Protein AF-A0A392PMH9-F1 (afdb_monomer_lite)

Foldseek 3Di:
DDPPVVLVVCVVVVDQWDWDADPVRDTWIWGWDFDVVVTDIDGDPRPVVVCVVNVPDDPPDDDDDDDD

InterPro domains: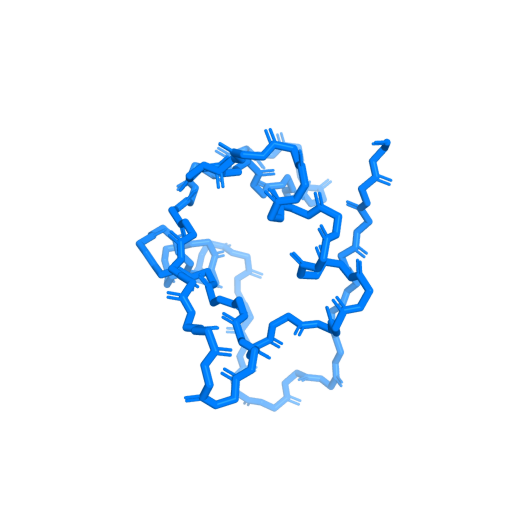
  IPR015300 DNA-binding pseudobarrel domain superfamily [SSF101936] (3-60)

Organism: NCBI:txid97028

Structure (mmCIF, N/CA/C/O backbone):
data_AF-A0A392PMH9-F1
#
_entry.id   AF-A0A392PMH9-F1
#
loop_
_atom_site.group_PDB
_atom_site.id
_atom_site.type_symbol
_atom_site.l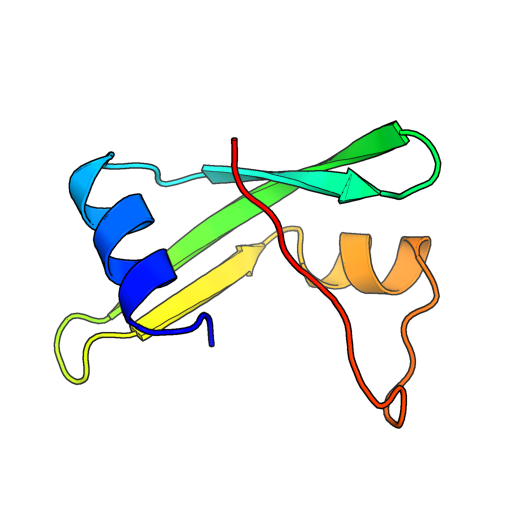abel_atom_id
_atom_site.label_alt_id
_atom_site.label_comp_id
_atom_site.label_asym_id
_atom_site.label_entity_id
_atom_site.label_seq_id
_atom_site.pdbx_PDB_ins_code
_atom_site.Cartn_x
_atom_site.Cartn_y
_atom_site.Cartn_z
_atom_site.occupancy
_atom_site.B_iso_or_equiv
_atom_site.auth_seq_id
_atom_site.auth_comp_id
_atom_site.auth_asym_id
_atom_site.auth_atom_id
_atom_site.pdbx_PDB_model_num
ATOM 1 N N . THR A 1 1 ? -6.597 -6.969 -0.753 1.00 79.94 1 THR A N 1
ATOM 2 C CA . THR A 1 1 ? -6.446 -6.334 0.570 1.00 79.94 1 THR A CA 1
ATOM 3 C C . THR A 1 1 ? -5.077 -6.679 1.107 1.00 79.94 1 THR A C 1
ATOM 5 O O . THR A 1 1 ? -4.554 -7.735 0.757 1.00 79.94 1 THR A O 1
ATOM 8 N N . LEU A 1 2 ? -4.454 -5.768 1.851 1.00 86.44 2 LEU A N 1
ATOM 9 C CA . LEU A 1 2 ? -3.141 -6.017 2.447 1.00 86.44 2 LEU A CA 1
ATOM 10 C C . LEU A 1 2 ? -3.257 -6.990 3.634 1.00 86.44 2 LEU A C 1
ATOM 12 O O . LEU A 1 2 ? -4.320 -7.041 4.258 1.00 86.44 2 LEU A O 1
ATOM 16 N N . PRO A 1 3 ? -2.195 -7.757 3.951 1.00 89.62 3 PRO A N 1
ATOM 17 C CA . PRO A 1 3 ? -2.146 -8.561 5.171 1.00 89.62 3 PRO A CA 1
ATOM 18 C C . PRO A 1 3 ? -2.365 -7.701 6.422 1.00 89.62 3 PRO A C 1
ATOM 20 O O . PRO A 1 3 ? -1.880 -6.573 6.477 1.00 89.62 3 PRO A O 1
ATOM 23 N N . GLU A 1 4 ? -3.039 -8.247 7.436 1.00 87.56 4 GLU A N 1
ATOM 24 C CA . GLU A 1 4 ? -3.446 -7.524 8.653 1.00 87.56 4 GLU A CA 1
ATOM 25 C C . GLU A 1 4 ? -2.277 -6.806 9.343 1.00 87.56 4 GLU A C 1
ATOM 27 O O . GLU A 1 4 ? -2.350 -5.599 9.535 1.00 87.56 4 GLU A O 1
ATOM 32 N N . GLN A 1 5 ? -1.152 -7.493 9.584 1.00 89.12 5 GLN A N 1
ATOM 33 C CA . GLN A 1 5 ? 0.043 -6.899 10.213 1.00 89.12 5 GLN A CA 1
ATOM 34 C C . GLN A 1 5 ? 0.592 -5.687 9.442 1.00 89.12 5 GLN A C 1
ATOM 36 O O . GLN A 1 5 ? 0.991 -4.686 10.034 1.00 89.12 5 GLN A O 1
ATOM 41 N N . MET A 1 6 ? 0.598 -5.760 8.107 1.00 89.00 6 MET A N 1
ATOM 42 C CA . MET A 1 6 ? 1.011 -4.641 7.256 1.00 89.00 6 MET A CA 1
ATOM 43 C C . MET A 1 6 ? -0.024 -3.514 7.306 1.00 89.00 6 MET A C 1
ATOM 45 O O . MET A 1 6 ? 0.341 -2.343 7.359 1.00 89.00 6 MET A O 1
ATOM 49 N N . GLY A 1 7 ? -1.312 -3.860 7.318 1.00 89.12 7 GLY A N 1
ATOM 50 C CA . GLY A 1 7 ? -2.396 -2.898 7.470 1.00 89.12 7 GLY A CA 1
ATOM 51 C C . GLY A 1 7 ? -2.323 -2.129 8.790 1.00 89.12 7 GLY A C 1
ATOM 52 O O . GLY A 1 7 ? -2.453 -0.907 8.789 1.00 89.12 7 GLY A O 1
ATOM 53 N N . GLU A 1 8 ? -2.062 -2.819 9.901 1.00 90.69 8 GLU A N 1
ATOM 54 C CA . GLU A 1 8 ? -1.901 -2.214 11.227 1.00 90.69 8 GLU A CA 1
ATOM 55 C C . GLU A 1 8 ? -0.681 -1.297 11.290 1.00 90.69 8 GLU A C 1
ATOM 57 O O . GLU A 1 8 ? -0.775 -0.189 11.817 1.00 90.69 8 GLU A O 1
ATOM 62 N N . TYR A 1 9 ? 0.453 -1.721 10.718 1.00 90.62 9 TYR A N 1
ATOM 63 C CA . TYR A 1 9 ? 1.641 -0.875 10.606 1.00 90.62 9 TYR A CA 1
ATOM 64 C C . TYR A 1 9 ? 1.314 0.435 9.877 1.00 90.62 9 TYR A C 1
ATOM 66 O O . TYR A 1 9 ? 1.548 1.516 10.418 1.00 90.62 9 TYR A O 1
ATOM 74 N N . LEU A 1 10 ? 0.692 0.347 8.696 1.00 90.44 10 LEU A N 1
ATOM 75 C CA . LEU A 1 10 ? 0.329 1.518 7.893 1.00 90.44 10 LEU A CA 1
ATOM 76 C C . LEU A 1 10 ? -0.654 2.437 8.634 1.00 90.44 10 LEU A C 1
ATOM 78 O O . LEU A 1 10 ? -0.443 3.651 8.693 1.00 90.44 10 LEU A O 1
ATOM 82 N N . TRP A 1 11 ? -1.665 1.859 9.286 1.00 89.06 11 TRP A N 1
ATOM 83 C CA . TRP A 1 11 ? -2.610 2.602 10.120 1.00 89.06 11 TRP A CA 1
ATOM 84 C C . TRP A 1 11 ? -1.914 3.348 11.268 1.00 89.06 11 TRP A C 1
ATOM 86 O O . TRP A 1 11 ? -2.159 4.537 11.471 1.00 89.06 11 TRP A O 1
ATOM 96 N N . ASN A 1 12 ? -1.006 2.682 11.986 1.00 90.56 12 ASN A N 1
ATOM 97 C CA . ASN A 1 12 ? -0.274 3.271 13.110 1.00 90.56 12 ASN A CA 1
ATOM 98 C C . ASN A 1 12 ? 0.685 4.386 12.673 1.00 90.56 12 ASN A C 1
ATOM 100 O O . ASN A 1 12 ? 0.903 5.336 13.423 1.00 90.56 12 ASN A O 1
ATOM 104 N N . THR A 1 13 ? 1.225 4.302 11.454 1.00 89.50 13 THR A N 1
ATOM 105 C CA . THR A 1 13 ? 2.031 5.377 10.852 1.00 89.50 13 THR A CA 1
ATOM 106 C C . THR A 1 13 ? 1.200 6.551 10.324 1.00 89.50 13 THR A C 1
ATOM 108 O O . THR A 1 13 ? 1.772 7.571 9.950 1.00 89.50 13 THR A O 1
ATOM 111 N N . MET A 1 14 ? -0.136 6.433 10.313 1.00 88.06 14 MET A N 1
ATOM 112 C CA . MET A 1 14 ? -1.074 7.431 9.781 1.00 88.06 14 MET A CA 1
ATOM 113 C C . MET A 1 14 ? -0.818 7.799 8.310 1.00 88.06 14 MET A C 1
ATOM 115 O O . MET A 1 14 ? -1.098 8.921 7.891 1.00 88.06 14 MET A O 1
ATOM 119 N N . LEU A 1 15 ? -0.291 6.860 7.521 1.00 89.38 15 LEU A N 1
ATOM 120 C CA . LEU A 1 15 ? -0.058 7.075 6.096 1.00 89.38 15 LEU A CA 1
ATOM 121 C C . LEU A 1 15 ? -1.375 6.998 5.324 1.00 89.38 15 LEU A C 1
ATOM 123 O O . LEU A 1 15 ? -2.120 6.029 5.436 1.00 89.38 15 LEU A O 1
ATOM 127 N N . ASP A 1 16 ? -1.647 7.986 4.487 1.00 92.19 16 ASP A N 1
ATOM 128 C CA . ASP A 1 16 ? -2.724 7.979 3.493 1.00 92.19 16 ASP A CA 1
ATOM 129 C C . ASP A 1 16 ? -2.214 7.605 2.092 1.00 92.19 16 ASP A C 1
ATOM 131 O O . ASP A 1 16 ? -2.998 7.271 1.200 1.00 92.19 16 ASP A O 1
ATOM 135 N N . GLU A 1 17 ? -0.894 7.613 1.903 1.00 93.25 17 GLU A N 1
ATOM 136 C CA . GLU A 1 17 ? -0.222 7.361 0.636 1.00 93.25 17 GLU A CA 1
ATOM 137 C C . GLU A 1 17 ? 1.070 6.556 0.830 1.00 93.25 17 GLU A C 1
ATOM 139 O O . GLU A 1 17 ? 1.780 6.693 1.826 1.00 93.25 17 GLU A O 1
ATOM 144 N N . VAL A 1 18 ? 1.402 5.726 -0.159 1.00 91.00 18 VAL A N 1
ATOM 145 C CA . VAL A 1 18 ? 2.635 4.929 -0.213 1.00 91.00 18 VAL A CA 1
ATOM 146 C C . VAL A 1 18 ? 3.267 5.010 -1.596 1.00 91.00 18 VAL A C 1
ATOM 148 O O . VAL A 1 18 ? 2.584 5.232 -2.597 1.00 91.00 18 VAL A O 1
ATOM 151 N N . TYR A 1 19 ? 4.577 4.788 -1.670 1.00 90.19 19 TYR A N 1
ATOM 152 C CA . TYR A 1 19 ? 5.267 4.573 -2.938 1.00 90.19 19 TYR A CA 1
ATOM 153 C C . TYR A 1 19 ? 5.536 3.086 -3.122 1.00 90.19 19 TYR A C 1
ATOM 155 O O . TYR A 1 19 ? 6.277 2.485 -2.349 1.00 90.19 19 TYR A O 1
ATOM 163 N N . LEU A 1 20 ? 4.959 2.505 -4.169 1.00 88.12 20 LEU A N 1
ATOM 164 C CA . LEU A 1 20 ? 5.327 1.173 -4.624 1.00 88.12 20 LEU A CA 1
ATOM 165 C C . LEU A 1 20 ? 6.556 1.289 -5.512 1.00 88.12 20 LEU A C 1
ATOM 167 O O . LEU A 1 20 ? 6.550 2.057 -6.473 1.00 88.12 20 LEU A O 1
ATOM 171 N N . ILE A 1 21 ? 7.606 0.552 -5.169 1.00 85.19 21 ILE A N 1
ATOM 172 C CA . ILE A 1 21 ? 8.868 0.569 -5.902 1.00 85.19 21 ILE A CA 1
ATOM 173 C C . ILE A 1 21 ? 8.967 -0.722 -6.708 1.00 85.19 21 ILE A C 1
ATOM 175 O O . ILE A 1 21 ? 8.993 -1.817 -6.145 1.00 85.19 21 ILE A O 1
ATOM 179 N N . GLY A 1 22 ? 8.992 -0.583 -8.030 1.00 80.75 22 GLY A N 1
ATOM 180 C CA . GLY A 1 22 ? 9.234 -1.681 -8.952 1.00 80.75 22 GLY A CA 1
ATOM 181 C C . GLY A 1 22 ? 10.660 -2.214 -8.849 1.00 80.75 22 GLY A C 1
ATOM 182 O O . GLY A 1 22 ? 11.576 -1.528 -8.400 1.00 80.75 22 GLY A O 1
ATOM 183 N N . THR A 1 23 ? 10.891 -3.431 -9.340 1.00 80.62 23 THR A N 1
ATOM 184 C CA . THR A 1 23 ? 12.248 -4.007 -9.429 1.00 80.62 23 THR A CA 1
ATOM 185 C C . THR A 1 23 ? 13.163 -3.235 -10.385 1.00 80.62 23 THR A C 1
ATOM 187 O O . THR A 1 23 ? 14.383 -3.308 -10.268 1.00 80.62 23 THR A O 1
ATOM 190 N N . ASN A 1 24 ? 12.582 -2.465 -11.307 1.00 82.75 24 ASN A N 1
ATOM 191 C CA . ASN A 1 24 ? 13.272 -1.509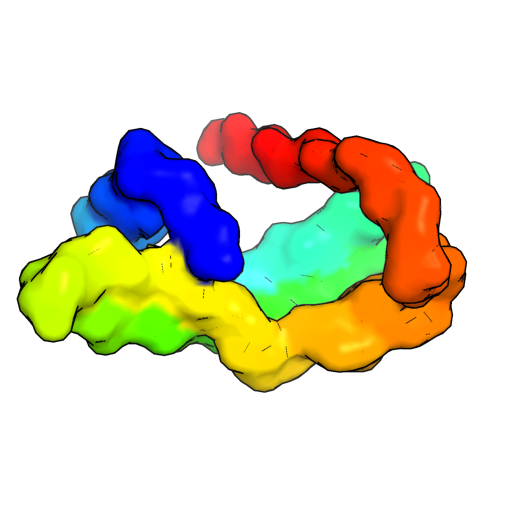 -12.173 1.00 82.75 24 ASN A CA 1
ATOM 192 C C . ASN A 1 24 ? 13.636 -0.187 -11.455 1.00 82.75 24 ASN A C 1
ATOM 194 O O . ASN A 1 24 ? 14.240 0.687 -12.074 1.00 82.75 24 ASN A O 1
ATOM 198 N N . GLY A 1 25 ? 13.269 -0.027 -10.177 1.00 82.44 25 GLY A N 1
ATOM 199 C CA . GLY A 1 25 ? 13.478 1.183 -9.379 1.00 82.44 25 GLY A CA 1
ATOM 200 C C . GLY A 1 25 ? 12.434 2.284 -9.599 1.00 82.44 25 GLY A C 1
ATOM 201 O O . GLY A 1 25 ? 12.535 3.348 -8.984 1.00 82.44 25 GLY A O 1
ATOM 202 N N . GLU A 1 26 ? 11.436 2.054 -10.453 1.00 84.44 26 GLU A N 1
ATOM 203 C CA . GLU A 1 26 ? 10.365 3.012 -10.711 1.00 84.44 26 GLU A CA 1
ATOM 204 C C . GLU A 1 26 ? 9.445 3.127 -9.493 1.00 84.44 26 GLU A C 1
ATOM 206 O O . GLU A 1 26 ? 9.097 2.129 -8.863 1.00 84.44 26 GLU A O 1
ATOM 211 N N . LYS A 1 27 ? 9.066 4.358 -9.140 1.00 88.56 27 LYS A N 1
ATOM 212 C CA . LYS A 1 27 ? 8.238 4.637 -7.965 1.00 88.56 27 LYS A CA 1
ATOM 213 C C . LYS A 1 27 ? 6.847 5.068 -8.399 1.00 88.56 27 LYS A C 1
ATOM 215 O O . LYS A 1 27 ? 6.698 6.091 -9.065 1.00 88.56 27 LYS A O 1
ATOM 220 N N . HIS A 1 28 ? 5.828 4.355 -7.933 1.00 88.94 28 HIS A N 1
ATOM 221 C CA . HIS A 1 28 ? 4.431 4.710 -8.153 1.00 88.94 28 HIS A CA 1
ATOM 222 C C . HIS A 1 28 ? 3.759 5.111 -6.860 1.00 88.94 28 HIS A C 1
ATOM 224 O O . HIS A 1 28 ? 3.628 4.323 -5.924 1.00 88.94 28 HIS A O 1
ATOM 230 N N . LYS A 1 29 ? 3.293 6.355 -6.843 1.00 91.94 29 LYS A N 1
ATOM 231 C CA . LYS A 1 29 ? 2.487 6.880 -5.757 1.00 91.94 29 LYS A CA 1
ATOM 232 C C . LYS A 1 29 ? 1.108 6.224 -5.777 1.00 91.94 29 LYS A C 1
ATOM 234 O O . LYS A 1 29 ? 0.414 6.287 -6.791 1.00 91.94 29 LYS A O 1
ATOM 239 N N . CYS A 1 30 ? 0.719 5.634 -4.657 1.00 92.88 30 CYS A N 1
ATOM 240 C CA . CYS A 1 30 ? -0.585 5.023 -4.469 1.00 92.88 30 CYS A CA 1
ATOM 241 C C . CYS A 1 30 ? -1.246 5.549 -3.196 1.00 92.88 30 CYS A C 1
ATOM 243 O O . CYS A 1 30 ? -0.561 5.852 -2.223 1.00 92.88 30 CYS A O 1
ATOM 245 N N . THR A 1 31 ? -2.573 5.626 -3.191 1.00 94.25 31 THR A N 1
ATOM 246 C CA . THR A 1 31 ? -3.346 6.008 -2.000 1.00 94.25 31 THR A CA 1
ATOM 247 C C . THR A 1 31 ? -3.817 4.771 -1.243 1.00 94.25 31 THR A C 1
ATOM 249 O O . THR A 1 31 ? -4.052 3.717 -1.844 1.00 94.25 31 THR A O 1
ATOM 252 N N . LEU A 1 32 ? -3.989 4.909 0.067 1.00 93.75 32 LEU A N 1
ATOM 253 C CA . LEU A 1 32 ? -4.517 3.880 0.952 1.00 93.75 32 LEU A CA 1
ATOM 254 C C . LEU A 1 32 ? -5.955 4.209 1.359 1.00 93.75 32 LEU A C 1
ATOM 256 O O . LEU A 1 32 ? -6.288 5.343 1.694 1.00 93.75 32 LEU A O 1
ATOM 260 N N . GLU A 1 33 ? -6.804 3.189 1.363 1.00 94.50 33 GLU A N 1
ATOM 261 C CA . GLU A 1 33 ? -8.153 3.241 1.917 1.00 94.50 33 GLU A CA 1
ATOM 262 C C . GLU A 1 33 ? -8.259 2.286 3.100 1.00 94.50 33 GLU A C 1
ATOM 264 O O . GLU A 1 33 ? -7.870 1.117 3.014 1.00 94.50 33 GLU A O 1
ATOM 269 N N . TYR A 1 34 ? -8.812 2.804 4.194 1.00 92.81 34 TYR A N 1
ATOM 270 C CA . TYR A 1 34 ? -8.963 2.095 5.454 1.00 92.81 34 TYR A CA 1
ATOM 271 C C . TYR A 1 34 ? -10.435 1.852 5.752 1.00 92.81 34 TYR A C 1
ATOM 273 O O . TYR A 1 34 ? -11.239 2.784 5.816 1.00 92.81 34 TYR A O 1
ATOM 281 N N . GLN A 1 35 ? -10.770 0.596 6.008 1.00 92.62 35 GLN A N 1
ATOM 282 C CA . GLN A 1 35 ? -12.042 0.186 6.581 1.00 92.62 35 GLN A CA 1
ATOM 283 C C . GLN A 1 35 ? -11.777 -0.297 8.005 1.00 92.62 35 GLN A C 1
ATOM 285 O O . GLN A 1 35 ? -10.823 -1.031 8.232 1.00 92.62 35 GLN A O 1
ATOM 290 N N . LYS A 1 36 ? -12.588 0.140 8.974 1.00 88.12 36 LYS A N 1
ATOM 291 C CA . LYS A 1 36 ? -12.388 -0.207 10.393 1.00 88.12 36 LYS A CA 1
ATOM 292 C C . LYS A 1 36 ? -13.070 -1.508 10.810 1.00 88.12 36 LYS A C 1
ATOM 294 O O . LYS A 1 36 ? -12.605 -2.138 11.749 1.00 88.12 36 LYS A O 1
ATOM 299 N N . ASP A 1 37 ? -14.155 -1.887 10.140 1.00 89.56 37 ASP A N 1
ATOM 300 C CA . ASP A 1 37 ? -14.926 -3.086 10.469 1.00 89.56 37 ASP A CA 1
ATOM 301 C C . ASP A 1 37 ? -15.470 -3.770 9.195 1.00 89.56 37 ASP A C 1
ATOM 303 O O . ASP A 1 37 ? -16.305 -3.185 8.494 1.00 89.56 37 ASP A O 1
ATOM 307 N N . PRO A 1 38 ? -14.970 -4.968 8.832 1.00 88.50 38 PRO A N 1
ATOM 308 C CA . PRO A 1 38 ? -13.698 -5.540 9.293 1.00 88.50 38 PRO A CA 1
ATOM 309 C C . PRO A 1 38 ? -12.509 -4.601 9.025 1.00 88.50 38 PRO A C 1
ATOM 311 O O . PRO A 1 38 ? -12.559 -3.784 8.100 1.00 88.50 38 PRO A O 1
ATOM 314 N N . PHE A 1 39 ? -11.435 -4.720 9.815 1.00 89.69 39 PHE A N 1
ATOM 315 C CA . PHE A 1 39 ? -10.213 -3.947 9.585 1.00 89.69 39 PHE A CA 1
ATOM 316 C C . PHE A 1 39 ? -9.562 -4.374 8.265 1.00 89.69 39 PHE A C 1
ATOM 318 O O . PHE A 1 39 ? -9.069 -5.494 8.135 1.00 89.69 39 PHE A O 1
ATOM 325 N N . LEU A 1 40 ? -9.592 -3.493 7.265 1.00 92.56 40 LEU A N 1
ATOM 326 C CA . LEU A 1 40 ? -9.027 -3.739 5.943 1.00 92.56 40 LEU A CA 1
ATOM 327 C C . LEU A 1 40 ? -8.260 -2.516 5.464 1.00 92.56 40 LEU A C 1
ATOM 329 O O . LEU A 1 40 ? -8.729 -1.384 5.575 1.00 92.56 40 LEU A O 1
ATOM 333 N N . VAL A 1 41 ? -7.115 -2.778 4.838 1.00 92.56 41 VAL A N 1
ATOM 334 C CA . VAL A 1 41 ? -6.327 -1.765 4.136 1.00 92.56 41 VAL A CA 1
ATOM 335 C C . VAL A 1 41 ? -6.226 -2.146 2.668 1.00 92.56 41 VAL A C 1
ATOM 337 O O . VAL A 1 41 ? -5.857 -3.276 2.316 1.00 92.56 41 VAL A O 1
ATOM 340 N N . THR A 1 42 ? -6.586 -1.206 1.800 1.00 92.38 42 THR A N 1
ATOM 341 C CA . THR A 1 42 ? -6.593 -1.393 0.348 1.00 92.38 42 THR A CA 1
ATOM 342 C C . THR A 1 42 ? -5.754 -0.314 -0.315 1.00 92.38 42 THR A C 1
ATOM 344 O O . THR A 1 42 ? -5.898 0.863 -0.005 1.00 92.38 42 THR A O 1
ATOM 347 N N . ILE A 1 43 ? -4.895 -0.712 -1.253 1.00 91.19 43 ILE A N 1
ATOM 348 C CA . ILE A 1 43 ? -4.245 0.232 -2.163 1.00 91.19 43 ILE A CA 1
ATOM 349 C C . ILE A 1 43 ? -5.278 0.596 -3.230 1.00 91.19 43 ILE A C 1
ATOM 351 O O . ILE A 1 43 ? -5.699 -0.280 -3.990 1.00 91.19 43 ILE A O 1
ATOM 355 N N . SER A 1 44 ? -5.722 1.850 -3.256 1.00 89.19 44 SER A N 1
ATOM 356 C CA . SER A 1 44 ? -6.797 2.291 -4.143 1.00 89.19 44 SER A CA 1
ATOM 357 C C . SER A 1 44 ? -6.255 2.953 -5.412 1.00 89.19 44 SER A C 1
ATOM 359 O O . SER A 1 44 ? -5.947 2.265 -6.389 1.00 89.19 44 SER A O 1
ATOM 361 N N . ARG A 1 45 ? -6.114 4.281 -5.440 1.00 90.75 45 ARG A N 1
ATOM 362 C CA . ARG A 1 45 ? -5.604 5.008 -6.615 1.00 90.75 45 ARG A CA 1
ATOM 363 C C . ARG A 1 45 ? -4.124 4.699 -6.831 1.00 90.75 45 ARG A C 1
ATOM 365 O O . ARG A 1 45 ? -3.382 4.541 -5.866 1.00 90.75 45 ARG A O 1
ATOM 372 N N . GLY A 1 46 ? -3.696 4.621 -8.091 1.00 87.94 46 GLY A N 1
ATOM 373 C CA . GLY A 1 46 ? -2.312 4.313 -8.472 1.00 87.94 46 GLY A CA 1
ATOM 374 C C . GLY A 1 46 ? -2.003 2.815 -8.565 1.00 87.94 46 GLY A C 1
ATOM 375 O O . GLY A 1 46 ? -1.067 2.426 -9.263 1.00 87.94 46 GLY A O 1
ATOM 376 N N . TRP A 1 47 ? -2.806 1.949 -7.927 1.00 86.50 47 TRP A N 1
ATOM 377 C CA . TRP A 1 47 ? -2.589 0.499 -7.978 1.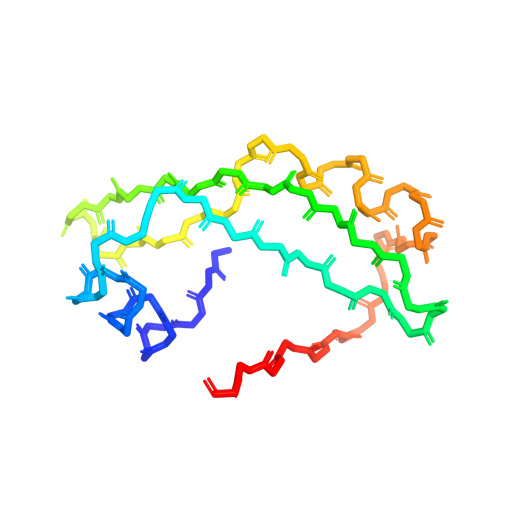00 86.50 47 TRP A CA 1
ATOM 378 C C . TRP A 1 47 ? -2.769 -0.069 -9.388 1.00 86.50 47 TRP A C 1
ATOM 380 O O . TRP A 1 47 ? -1.954 -0.868 -9.845 1.00 86.50 47 TRP A O 1
ATOM 390 N N . LYS A 1 48 ? -3.823 0.351 -10.097 1.00 84.94 48 LYS A N 1
ATOM 391 C CA . LYS A 1 48 ? -4.134 -0.153 -11.443 1.00 84.94 48 LYS A CA 1
ATOM 392 C C . LYS A 1 48 ? -3.031 0.202 -12.440 1.00 84.94 48 LYS A C 1
ATOM 394 O O . LYS A 1 48 ? -2.661 -0.626 -13.270 1.00 84.94 48 LYS A O 1
ATOM 399 N N . GLU A 1 49 ? -2.512 1.419 -12.348 1.00 82.69 49 GLU A N 1
ATOM 400 C CA . GLU A 1 49 ? -1.402 1.918 -13.152 1.00 82.69 49 GLU A CA 1
ATOM 401 C C . GLU A 1 49 ? -0.124 1.137 -12.839 1.00 82.69 49 GLU A C 1
ATOM 403 O O . GLU A 1 49 ? 0.515 0.625 -13.757 1.00 82.69 49 GLU A O 1
ATOM 408 N N . CYS A 1 50 ? 0.188 0.957 -11.551 1.00 80.56 50 CYS A N 1
ATOM 409 C CA . CYS A 1 50 ? 1.328 0.161 -11.100 1.00 80.56 50 CYS A CA 1
ATOM 410 C C . CYS A 1 50 ? 1.266 -1.278 -11.644 1.00 80.56 50 CYS A C 1
ATOM 412 O O . CYS A 1 50 ? 2.248 -1.778 -12.192 1.00 80.56 50 CYS A O 1
ATOM 414 N N . VAL A 1 51 ? 0.096 -1.921 -11.566 1.00 80.25 51 VAL A N 1
ATOM 415 C CA . VAL A 1 51 ? -0.146 -3.266 -12.111 1.00 80.25 51 VAL A CA 1
ATOM 416 C C . VAL A 1 51 ? 0.088 -3.323 -13.621 1.00 80.25 51 VAL A C 1
ATOM 418 O O . VAL A 1 51 ? 0.746 -4.245 -14.105 1.00 80.25 51 VAL A O 1
ATOM 421 N N . GLY A 1 52 ? -0.417 -2.331 -14.359 1.00 76.50 52 GLY A N 1
ATOM 422 C CA . GLY A 1 52 ? -0.267 -2.256 -15.812 1.00 76.50 52 GLY A CA 1
ATOM 423 C C . GLY A 1 52 ? 1.182 -2.062 -16.263 1.00 76.50 52 GLY A C 1
ATOM 424 O O 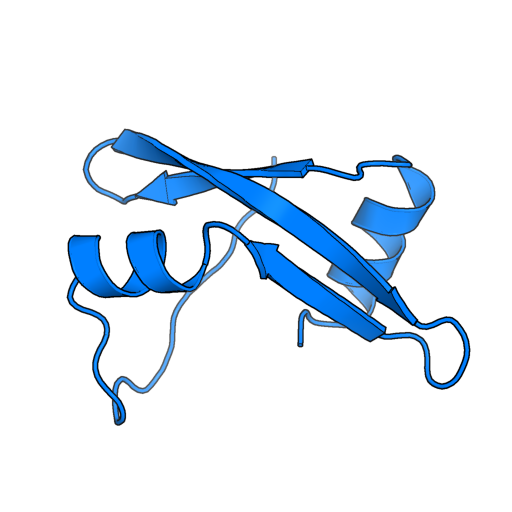. GLY A 1 52 ? 1.611 -2.716 -17.211 1.00 76.50 52 GLY A O 1
ATOM 425 N N . ILE A 1 53 ? 1.940 -1.211 -15.568 1.00 74.00 53 ILE A N 1
ATOM 426 C CA . ILE A 1 53 ? 3.341 -0.896 -15.894 1.00 74.00 53 ILE A CA 1
ATOM 427 C C . ILE A 1 53 ? 4.247 -2.105 -15.661 1.00 74.00 53 ILE A C 1
ATOM 429 O O . ILE A 1 53 ? 5.085 -2.430 -16.499 1.00 74.00 53 ILE A O 1
ATOM 433 N N . HIS A 1 54 ? 4.025 -2.823 -14.562 1.00 72.12 54 HIS A N 1
ATOM 434 C CA . HIS A 1 54 ? 4.823 -3.996 -14.207 1.00 72.12 54 HIS A CA 1
ATOM 435 C C . HIS A 1 54 ? 4.334 -5.290 -14.869 1.00 72.12 54 HIS A C 1
ATOM 437 O O . HIS A 1 54 ? 4.911 -6.352 -14.647 1.00 72.12 54 HIS A O 1
ATOM 443 N N . GLY A 1 55 ? 3.288 -5.215 -15.700 1.00 68.75 55 GLY A N 1
ATOM 444 C CA . GLY A 1 55 ? 2.809 -6.335 -16.504 1.00 68.75 55 GLY A CA 1
ATOM 445 C C . GLY A 1 55 ? 2.180 -7.471 -15.700 1.00 68.75 55 GLY A C 1
ATOM 446 O O . GLY A 1 55 ? 2.116 -8.586 -16.219 1.00 68.75 55 GLY A O 1
ATOM 447 N N . PHE A 1 56 ? 1.708 -7.204 -14.477 1.00 71.81 56 PHE A N 1
ATOM 448 C CA . PHE A 1 56 ? 1.019 -8.212 -13.675 1.00 71.81 56 PHE A CA 1
ATOM 449 C C . PHE A 1 56 ? -0.276 -8.636 -14.377 1.00 71.81 56 PHE A C 1
ATOM 451 O O . PHE A 1 56 ? -1.113 -7.804 -14.747 1.00 71.81 56 PHE A O 1
ATOM 458 N N . LYS A 1 57 ? -0.455 -9.942 -14.562 1.00 69.56 57 LYS A N 1
ATOM 459 C CA . LYS A 1 57 ? -1.628 -10.533 -15.212 1.00 69.56 57 LYS A CA 1
ATOM 460 C C . LYS A 1 57 ? -2.462 -11.314 -14.211 1.00 69.56 57 LYS A C 1
ATOM 462 O O . LYS A 1 57 ? -1.966 -11.895 -13.248 1.00 69.56 57 LYS A O 1
ATOM 467 N N . VAL A 1 58 ? -3.764 -11.379 -14.481 1.00 63.75 58 VAL A N 1
ATOM 468 C CA . VAL A 1 58 ? -4.663 -12.295 -13.773 1.00 63.75 58 VAL A CA 1
ATOM 469 C C . VAL A 1 58 ? -4.153 -13.721 -13.999 1.00 63.75 58 VAL A C 1
ATOM 471 O O . VAL A 1 58 ? -4.127 -14.192 -15.133 1.00 63.75 58 VAL A O 1
ATOM 474 N N . GLY A 1 59 ? -3.719 -14.384 -12.925 1.00 68.50 59 GLY A N 1
ATOM 475 C CA . GLY A 1 59 ? -3.084 -15.706 -12.974 1.00 68.50 59 GLY A CA 1
ATOM 476 C C . GLY A 1 59 ? -1.621 -15.727 -12.521 1.00 68.50 59 GLY A C 1
ATOM 477 O O . GLY A 1 59 ? -1.099 -16.814 -12.261 1.00 68.50 59 GLY A O 1
ATOM 478 N N . ASP A 1 60 ? -0.982 -14.564 -12.357 1.00 74.25 60 ASP A N 1
ATOM 479 C CA . ASP A 1 60 ? 0.311 -14.481 -11.679 1.00 74.25 60 ASP A CA 1
ATOM 480 C C . ASP A 1 60 ? 0.151 -14.935 -10.224 1.00 74.25 60 ASP A C 1
ATOM 482 O O . ASP A 1 60 ? -0.748 -14.501 -9.501 1.00 74.25 60 ASP A O 1
ATOM 486 N N . ARG A 1 61 ? 0.993 -15.887 -9.812 1.00 60.84 61 ARG A N 1
ATOM 487 C CA . ARG A 1 61 ? 0.753 -16.681 -8.596 1.00 60.84 61 ARG A CA 1
ATOM 488 C C . ARG A 1 61 ? 1.143 -15.977 -7.300 1.00 60.84 61 ARG A C 1
ATOM 490 O O . ARG A 1 61 ? 0.666 -16.376 -6.243 1.00 60.84 61 ARG A O 1
ATOM 497 N N . SER A 1 62 ? 2.011 -14.972 -7.360 1.00 65.69 62 SER A N 1
ATOM 498 C CA . SER A 1 62 ? 2.490 -14.265 -6.172 1.00 65.69 62 SER A CA 1
ATOM 499 C C . SER A 1 62 ? 3.224 -12.984 -6.539 1.00 65.69 62 SER A C 1
ATOM 501 O O . SER A 1 62 ? 3.958 -12.945 -7.524 1.00 65.69 62 SER A O 1
ATOM 503 N N . TYR A 1 63 ? 3.111 -11.988 -5.673 1.00 69.44 63 TYR A N 1
ATOM 504 C CA . TYR A 1 63 ? 4.004 -10.839 -5.603 1.00 69.44 63 TYR A CA 1
ATOM 505 C C . TYR A 1 63 ? 4.473 -10.689 -4.151 1.00 69.44 63 TYR A C 1
ATOM 507 O O . TYR A 1 63 ? 3.807 -11.161 -3.226 1.00 69.44 63 TYR A O 1
ATOM 515 N N . THR A 1 64 ? 5.622 -10.051 -3.943 1.00 76.69 64 THR A N 1
ATOM 516 C CA . THR A 1 64 ? 6.164 -9.785 -2.607 1.00 76.69 64 THR A CA 1
ATOM 517 C C . THR A 1 64 ? 6.178 -8.284 -2.377 1.00 76.69 64 THR A C 1
ATOM 519 O O . THR A 1 64 ? 6.766 -7.545 -3.159 1.00 76.69 64 THR A O 1
ATOM 522 N N . LEU A 1 65 ? 5.530 -7.844 -1.301 1.00 76.25 65 LEU A N 1
ATOM 523 C CA . LEU A 1 65 ? 5.652 -6.485 -0.787 1.00 76.25 65 LEU A CA 1
ATOM 524 C C . LEU A 1 65 ? 6.601 -6.522 0.410 1.00 76.25 65 LEU A C 1
ATOM 526 O O . LEU A 1 65 ? 6.405 -7.324 1.323 1.00 76.25 65 LEU A O 1
ATOM 530 N N . GLN A 1 66 ? 7.619 -5.670 0.387 1.00 75.88 66 GLN A N 1
ATOM 531 C CA . GLN A 1 66 ? 8.536 -5.446 1.503 1.00 75.88 66 GLN A CA 1
ATOM 532 C C . GLN A 1 66 ? 8.428 -3.976 1.909 1.00 75.88 66 GLN A C 1
ATOM 534 O O . GLN A 1 66 ? 8.240 -3.113 1.051 1.00 75.88 66 GLN A O 1
ATOM 539 N N . TYR A 1 67 ? 8.503 -3.713 3.208 1.00 70.25 67 TYR A N 1
ATOM 540 C CA . TYR A 1 67 ? 8.603 -2.375 3.778 1.00 70.25 67 TYR A CA 1
ATOM 541 C C . TYR A 1 67 ? 9.912 -2.308 4.569 1.00 70.25 67 TYR A C 1
ATOM 543 O O . TYR A 1 67 ? 10.316 -3.315 5.155 1.00 70.25 67 TYR A O 1
ATOM 551 N N . GLU A 1 68 ? 10.587 -1.162 4.511 1.00 62.31 68 GLU A N 1
ATOM 552 C CA . GLU A 1 68 ? 11.790 -0.874 5.307 1.00 62.31 68 GLU A CA 1
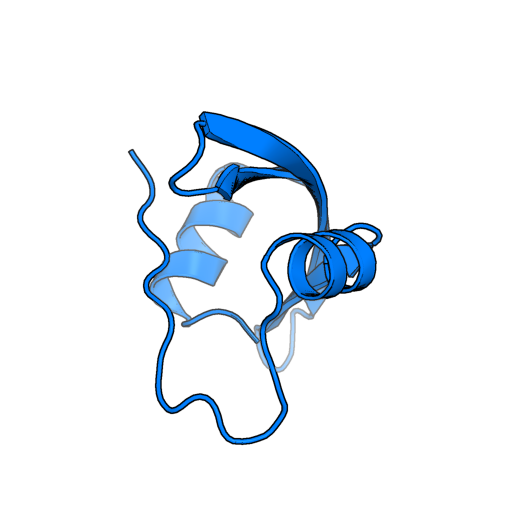ATOM 553 C C . GLU A 1 68 ? 11.421 -0.335 6.693 1.00 62.31 68 GLU A C 1
ATOM 555 O O . GLU A 1 68 ? 10.394 0.379 6.802 1.00 62.31 68 GLU A O 1
#

pLDDT: mean 84.03, std 8.91, range [60.84, 94.5]

Secondary structure (DSSP, 8-state):
---HHHHHHHHHTT-SEEEEE-TTS-EEEEEEEEEETTEEEEE-TTHHHHHHHTT--TT---------

Sequence (68 aa):
TLPEQMGEYLWNTMLDEVYLIGTNGEKHKCTLEYQKDPFLVTISRGWKECVGIHGFKVGDRSYTLQYE

Radius of gyration: 12.3 Å; chains: 1; bounding box: 28×25×30 Å